Protein AF-A0A6C0K0Q2-F1 (afdb_monomer)

Foldseek 3Di:
DDPLVPDDLVVLLVCQCVDPVHAPPSVVDDSVVSNVQVPDPDDDLCRSLVPQDLVNLLVVCVVVVHPPSVVDDSVRSCCVVPVPVPPPDDDDDDDDDPPDDDDDDDD

Structure (mmCIF, N/CA/C/O backbone):
data_AF-A0A6C0K0Q2-F1
#
_entry.id   AF-A0A6C0K0Q2-F1
#
loop_
_atom_site.group_PDB
_atom_site.id
_atom_site.type_symbol
_atom_site.label_atom_id
_atom_site.label_alt_id
_atom_site.label_comp_id
_atom_site.label_asym_id
_atom_site.label_entity_id
_atom_site.label_seq_id
_atom_site.pdbx_PDB_ins_code
_atom_site.Cartn_x
_atom_site.Cartn_y
_atom_site.Cartn_z
_atom_site.occupancy
_atom_site.B_iso_or_equiv
_atom_site.auth_seq_id
_atom_site.auth_comp_id
_atom_site.auth_asym_id
_atom_site.auth_atom_id
_atom_site.pdbx_PDB_model_num
ATOM 1 N N . MET A 1 1 ? 0.450 12.217 -15.960 1.00 61.91 1 MET A N 1
ATOM 2 C CA . MET A 1 1 ? 0.775 10.802 -15.693 1.00 61.91 1 MET A CA 1
ATOM 3 C C . MET A 1 1 ? 2.190 10.565 -16.188 1.00 61.91 1 MET A C 1
ATOM 5 O O . MET A 1 1 ? 2.448 10.947 -17.325 1.00 61.91 1 MET A O 1
ATOM 9 N N . PRO A 1 2 ? 3.115 10.060 -15.358 1.00 71.69 2 PRO A N 1
ATOM 10 C CA . PRO A 1 2 ? 4.461 9.719 -15.811 1.00 71.69 2 PRO A CA 1
ATOM 11 C C . PRO A 1 2 ? 4.389 8.659 -16.916 1.00 71.69 2 PRO A C 1
ATOM 13 O O . PRO A 1 2 ? 3.588 7.730 -16.816 1.00 71.69 2 PRO A O 1
ATOM 16 N N . ASN A 1 3 ? 5.204 8.785 -17.964 1.00 85.44 3 ASN A N 1
ATOM 17 C CA . ASN A 1 3 ? 5.288 7.742 -18.982 1.00 85.44 3 ASN A CA 1
ATOM 18 C C . ASN A 1 3 ? 6.225 6.623 -18.508 1.00 85.44 3 ASN A C 1
ATOM 20 O O . ASN A 1 3 ? 7.438 6.678 -18.704 1.00 85.44 3 ASN A O 1
ATOM 24 N N . TYR A 1 4 ? 5.662 5.595 -17.874 1.00 87.81 4 TYR A N 1
ATOM 25 C CA . TYR A 1 4 ? 6.428 4.453 -17.366 1.00 87.81 4 TYR A CA 1
ATOM 26 C C . TYR A 1 4 ? 7.059 3.603 -18.481 1.00 87.81 4 TYR A C 1
ATOM 28 O O . TYR A 1 4 ? 8.014 2.868 -18.226 1.00 87.81 4 TYR A O 1
ATOM 36 N N . HIS A 1 5 ? 6.568 3.703 -19.723 1.00 88.31 5 HIS A N 1
ATOM 37 C CA . HIS A 1 5 ? 7.116 2.949 -20.853 1.00 88.31 5 HIS A CA 1
ATOM 38 C C . HIS A 1 5 ? 8.496 3.436 -21.305 1.00 88.31 5 HIS A C 1
ATOM 40 O O . HIS A 1 5 ? 9.240 2.635 -21.876 1.00 88.31 5 HIS A O 1
ATOM 46 N N . ASP A 1 6 ? 8.864 4.678 -20.987 1.00 90.06 6 ASP A N 1
ATOM 47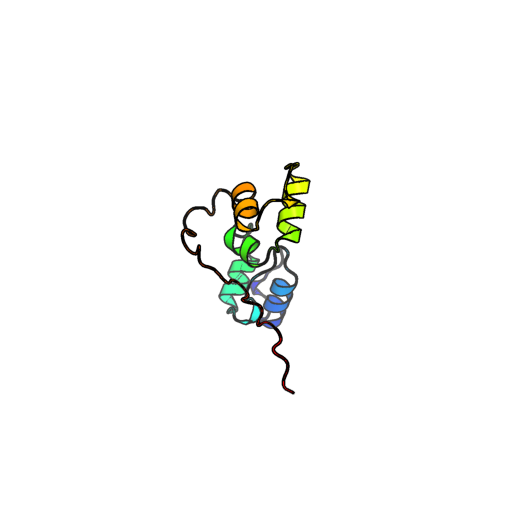 C CA . ASP A 1 6 ? 10.165 5.259 -21.345 1.00 90.06 6 ASP A CA 1
ATOM 48 C C . ASP A 1 6 ? 11.214 5.075 -20.234 1.00 90.06 6 ASP A C 1
ATOM 50 O O . ASP A 1 6 ? 12.408 5.243 -20.466 1.00 90.06 6 ASP A O 1
ATOM 54 N N . MET A 1 7 ? 10.790 4.671 -19.031 1.00 91.12 7 MET A N 1
ATOM 55 C CA . MET A 1 7 ? 11.674 4.493 -17.878 1.00 91.12 7 MET A CA 1
ATOM 56 C C . MET A 1 7 ? 12.486 3.192 -17.955 1.00 91.12 7 MET A C 1
ATOM 58 O O . MET A 1 7 ? 12.011 2.128 -18.384 1.00 91.12 7 MET A O 1
ATOM 62 N N . SER A 1 8 ? 13.722 3.249 -17.469 1.00 93.12 8 SER A N 1
ATOM 63 C CA . SER A 1 8 ? 14.564 2.078 -17.237 1.00 93.12 8 SER A CA 1
ATOM 64 C C . SER A 1 8 ? 14.020 1.207 -16.095 1.00 93.12 8 SER A C 1
ATOM 66 O O . SER A 1 8 ? 13.229 1.640 -15.257 1.00 93.12 8 SER A O 1
ATOM 68 N N . LEU A 1 9 ? 14.471 -0.050 -16.010 1.00 92.31 9 LEU A N 1
ATOM 69 C CA . LEU A 1 9 ? 14.083 -0.946 -14.911 1.00 92.31 9 LEU A CA 1
ATOM 70 C C . LEU A 1 9 ? 14.469 -0.385 -13.530 1.00 92.31 9 LEU A C 1
ATOM 72 O O . LEU A 1 9 ? 13.767 -0.627 -12.550 1.00 92.31 9 LEU A O 1
ATOM 76 N N . VAL A 1 10 ? 15.582 0.347 -13.446 1.00 93.50 10 VAL A N 1
ATOM 77 C CA . VAL A 1 10 ? 16.055 0.961 -12.198 1.00 93.50 10 VAL A CA 1
ATOM 78 C C . VAL A 1 10 ? 15.105 2.075 -11.765 1.00 93.50 10 VAL A C 1
ATOM 80 O O . VAL A 1 10 ? 14.677 2.088 -10.611 1.00 93.50 10 VAL A O 1
ATOM 83 N N . GLU A 1 11 ? 14.712 2.946 -12.694 1.00 93.50 11 GLU A N 1
ATOM 84 C CA . GLU A 1 11 ? 13.741 4.018 -12.443 1.00 93.50 11 GLU A CA 1
ATOM 85 C C . GLU A 1 11 ? 12.374 3.451 -12.058 1.00 93.50 11 GLU A C 1
ATOM 87 O O . GLU A 1 11 ? 11.804 3.867 -11.056 1.00 93.50 11 GLU A O 1
ATOM 92 N N . LEU A 1 12 ? 11.898 2.414 -12.755 1.00 93.94 12 LEU A N 1
ATOM 93 C CA . LEU A 1 12 ? 10.644 1.734 -12.415 1.00 93.94 12 LEU A CA 1
ATOM 94 C C . LEU A 1 12 ? 10.671 1.118 -11.013 1.00 93.94 12 LEU A C 1
ATOM 96 O O . LEU A 1 12 ? 9.685 1.190 -10.281 1.00 93.94 12 LEU A O 1
ATOM 100 N N . LYS A 1 13 ? 11.796 0.520 -10.602 1.00 93.50 13 LYS A N 1
ATOM 101 C CA . LYS A 1 13 ? 11.953 -0.008 -9.238 1.00 93.50 13 LYS A CA 1
ATOM 102 C C . LYS A 1 13 ? 11.979 1.109 -8.200 1.00 93.50 13 LYS A C 1
ATOM 104 O O . LYS A 1 13 ? 11.421 0.934 -7.118 1.00 93.50 13 LYS A O 1
ATOM 109 N N . GLN A 1 14 ? 12.615 2.233 -8.513 1.00 93.81 14 GLN A N 1
ATOM 110 C CA . GLN A 1 14 ? 12.671 3.390 -7.625 1.00 93.81 14 GLN A CA 1
ATOM 111 C C . GLN A 1 14 ? 11.291 4.036 -7.463 1.00 93.81 14 GLN A C 1
ATOM 113 O O . GLN A 1 14 ? 10.878 4.327 -6.342 1.00 93.81 14 GLN A O 1
ATOM 118 N N . GLU A 1 15 ? 10.544 4.175 -8.552 1.00 92.50 15 GLU A N 1
ATOM 119 C CA . GLU A 1 15 ? 9.172 4.669 -8.525 1.00 92.50 15 GLU A CA 1
ATOM 120 C C . GLU A 1 15 ? 8.275 3.721 -7.725 1.00 92.50 15 GLU A C 1
ATOM 122 O O . GLU A 1 15 ? 7.583 4.135 -6.796 1.00 92.50 15 GLU A O 1
ATOM 127 N N . ALA A 1 16 ? 8.382 2.414 -7.975 1.00 91.62 16 ALA A N 1
ATOM 128 C CA . ALA A 1 16 ? 7.628 1.409 -7.237 1.00 91.62 16 ALA A CA 1
ATOM 129 C C . ALA A 1 16 ? 7.952 1.365 -5.734 1.00 91.62 16 ALA A C 1
ATOM 131 O O . ALA A 1 16 ? 7.093 1.013 -4.919 1.00 91.62 16 ALA A O 1
ATOM 132 N N . LYS A 1 17 ? 9.179 1.732 -5.351 1.00 90.19 17 LYS A N 1
ATOM 133 C CA . LYS A 1 17 ? 9.600 1.864 -3.952 1.00 90.19 17 LYS A CA 1
ATOM 134 C C . LYS A 1 17 ? 8.942 3.062 -3.263 1.00 90.19 17 LYS A C 1
ATOM 136 O O . LYS A 1 17 ? 8.585 2.946 -2.090 1.00 90.19 17 LYS A O 1
ATOM 141 N N . ASN A 1 18 ? 8.809 4.182 -3.971 1.00 89.62 18 ASN A N 1
ATOM 142 C CA . ASN A 1 18 ? 8.269 5.438 -3.438 1.00 89.62 18 ASN A CA 1
ATOM 143 C C . ASN A 1 18 ? 6.744 5.546 -3.584 1.00 89.62 18 ASN A C 1
ATOM 145 O O . ASN A 1 18 ? 6.121 6.399 -2.952 1.00 89.62 18 ASN A O 1
ATOM 149 N N . HIS A 1 19 ? 6.140 4.663 -4.378 1.00 88.62 19 HIS A N 1
ATOM 150 C CA . HIS A 1 19 ? 4.707 4.627 -4.604 1.00 88.62 19 HIS A CA 1
ATOM 151 C C . HIS A 1 19 ? 3.914 4.457 -3.297 1.00 88.62 19 HIS A C 1
ATOM 153 O O . HIS A 1 19 ? 4.250 3.646 -2.426 1.00 88.62 19 HIS A O 1
ATOM 159 N N . THR A 1 20 ? 2.813 5.201 -3.186 1.00 82.44 20 THR A N 1
ATOM 160 C CA . THR A 1 20 ? 1.835 5.078 -2.103 1.00 82.44 20 THR A CA 1
ATOM 161 C C . THR A 1 20 ? 0.480 4.769 -2.728 1.00 82.44 20 THR A C 1
ATOM 163 O O . THR A 1 20 ? -0.061 5.640 -3.405 1.00 82.44 20 THR A O 1
ATOM 166 N N . PRO A 1 21 ? -0.091 3.566 -2.528 1.00 84.12 21 PRO A N 1
ATOM 167 C CA . PRO A 1 21 ? 0.295 2.507 -1.578 1.00 84.12 21 PRO A CA 1
ATOM 168 C C . PRO A 1 21 ? 1.574 1.727 -1.946 1.00 84.12 21 PRO A C 1
ATOM 170 O O . PRO A 1 21 ? 1.875 1.547 -3.123 1.00 84.12 21 PRO A O 1
ATOM 173 N N . LYS A 1 22 ? 2.311 1.219 -0.944 1.00 85.75 22 LYS A N 1
ATOM 174 C CA . LYS A 1 22 ? 3.578 0.488 -1.160 1.00 85.75 22 LYS A CA 1
ATOM 175 C C . LYS A 1 22 ? 3.373 -0.805 -1.954 1.00 85.75 22 LYS A C 1
ATOM 177 O O . LYS A 1 22 ? 2.560 -1.643 -1.572 1.00 85.75 22 LYS A O 1
ATOM 182 N N . ILE A 1 23 ? 4.205 -1.034 -2.972 1.00 88.81 23 ILE A N 1
ATOM 183 C CA . ILE A 1 23 ? 4.179 -2.260 -3.785 1.00 88.81 23 ILE A CA 1
ATOM 184 C C . ILE A 1 23 ? 5.001 -3.365 -3.107 1.00 88.81 23 ILE A C 1
ATOM 186 O O . ILE A 1 23 ? 6.179 -3.198 -2.772 1.00 88.81 23 ILE A O 1
ATOM 190 N N . LYS A 1 24 ? 4.401 -4.542 -2.900 1.00 88.44 24 LYS A N 1
ATOM 191 C CA . LYS A 1 24 ? 5.121 -5.719 -2.392 1.00 88.44 24 LYS A CA 1
ATOM 192 C C . LYS A 1 24 ? 6.016 -6.314 -3.481 1.00 88.44 24 LYS A C 1
ATOM 194 O O . LYS A 1 24 ? 5.609 -6.430 -4.630 1.00 88.44 24 LYS A O 1
ATOM 199 N N . GLN A 1 25 ? 7.231 -6.716 -3.092 1.00 89.50 25 GLN A N 1
ATOM 200 C CA . GLN A 1 25 ? 8.159 -7.471 -3.946 1.00 89.50 25 GLN A CA 1
ATOM 201 C C . GLN A 1 25 ? 8.533 -6.776 -5.273 1.00 89.50 25 GLN A C 1
ATOM 203 O O . GLN A 1 25 ? 8.963 -7.432 -6.212 1.00 89.50 25 GLN A O 1
ATOM 208 N N . TYR A 1 26 ? 8.450 -5.444 -5.353 1.00 92.38 26 TYR A N 1
ATOM 209 C CA . TYR A 1 26 ? 8.779 -4.695 -6.575 1.00 92.38 26 TYR A CA 1
ATOM 210 C C . TYR A 1 26 ? 10.188 -4.995 -7.130 1.00 92.38 26 TYR A C 1
ATOM 212 O O . TYR A 1 26 ? 10.403 -4.965 -8.335 1.00 92.38 26 TYR A O 1
ATOM 220 N N . TYR A 1 27 ? 11.155 -5.325 -6.268 1.00 92.25 27 TYR A N 1
ATOM 221 C CA . TYR A 1 27 ? 12.545 -5.571 -6.663 1.00 92.25 27 TYR A CA 1
ATOM 222 C C . TYR A 1 27 ? 12.745 -6.865 -7.466 1.00 92.25 27 TYR A C 1
ATOM 224 O O . TYR A 1 27 ? 13.720 -6.940 -8.217 1.00 92.25 27 TYR A O 1
ATOM 232 N N . ILE A 1 28 ? 11.841 -7.845 -7.330 1.00 92.62 28 ILE A N 1
ATOM 233 C CA . ILE A 1 28 ? 11.851 -9.098 -8.106 1.00 92.62 28 ILE A CA 1
ATOM 234 C C . ILE A 1 28 ? 10.930 -9.059 -9.330 1.00 92.62 28 ILE A C 1
ATOM 236 O O . ILE A 1 28 ? 10.977 -9.977 -10.141 1.00 92.62 28 ILE A O 1
ATOM 240 N N . LYS A 1 29 ? 10.100 -8.020 -9.476 1.00 91.31 29 LYS A N 1
ATOM 241 C CA . LYS A 1 29 ? 9.179 -7.897 -10.609 1.00 91.31 29 LYS A CA 1
ATOM 242 C C . LYS A 1 29 ? 9.911 -7.518 -11.889 1.00 91.31 29 LYS A C 1
ATOM 244 O O . LYS A 1 29 ? 10.883 -6.756 -11.872 1.00 91.31 29 LYS A O 1
ATOM 249 N N . SER A 1 30 ? 9.415 -8.047 -13.001 1.00 94.38 30 SER A N 1
ATOM 250 C CA . SER A 1 30 ? 9.891 -7.716 -14.340 1.00 94.38 30 SER A CA 1
ATOM 251 C C . SER A 1 30 ? 9.517 -6.283 -14.739 1.00 94.38 30 SER A C 1
ATOM 253 O O . SER A 1 30 ? 8.639 -5.653 -14.146 1.00 94.38 30 SER A O 1
ATOM 255 N N . ARG A 1 31 ? 10.164 -5.762 -15.791 1.00 93.31 31 ARG A N 1
ATOM 256 C CA . ARG A 1 31 ? 9.862 -4.429 -16.338 1.00 93.31 31 ARG A CA 1
ATOM 257 C C . ARG A 1 31 ? 8.387 -4.299 -16.733 1.00 93.31 31 ARG A C 1
ATOM 259 O O . ARG A 1 31 ? 7.749 -3.317 -16.375 1.00 93.31 31 ARG A O 1
ATOM 266 N N . ALA A 1 32 ? 7.855 -5.303 -17.432 1.00 92.69 32 ALA A N 1
ATOM 267 C CA . ALA A 1 32 ? 6.467 -5.317 -17.886 1.00 92.69 32 ALA A CA 1
ATOM 268 C C . ALA A 1 32 ? 5.477 -5.321 -16.710 1.00 92.69 32 ALA A C 1
ATOM 270 O O . ALA A 1 32 ? 4.523 -4.547 -16.715 1.00 92.69 32 ALA A O 1
ATOM 271 N N . GLU A 1 33 ? 5.734 -6.124 -15.671 1.00 91.75 33 GLU A N 1
ATOM 272 C CA . GLU A 1 33 ? 4.907 -6.125 -14.459 1.00 91.75 33 GLU A CA 1
ATOM 273 C C . GLU A 1 33 ? 4.950 -4.783 -13.725 1.00 91.75 33 GLU A C 1
ATOM 275 O O . GLU A 1 33 ? 3.912 -4.304 -13.281 1.00 91.75 33 GLU A O 1
ATOM 280 N N . LEU A 1 34 ? 6.132 -4.173 -13.583 1.00 92.50 34 LEU A N 1
ATOM 281 C CA . LEU A 1 34 ? 6.265 -2.876 -12.916 1.00 92.50 34 LEU A CA 1
ATOM 282 C C . LEU A 1 34 ? 5.519 -1.779 -13.673 1.00 92.50 34 LEU A C 1
ATOM 284 O O . LEU A 1 34 ? 4.800 -1.013 -13.041 1.00 92.50 34 LEU A O 1
ATOM 288 N N . ILE A 1 35 ? 5.631 -1.737 -15.004 1.00 93.25 35 ILE A N 1
ATOM 289 C CA . ILE A 1 35 ? 4.869 -0.794 -15.833 1.00 93.25 35 ILE A CA 1
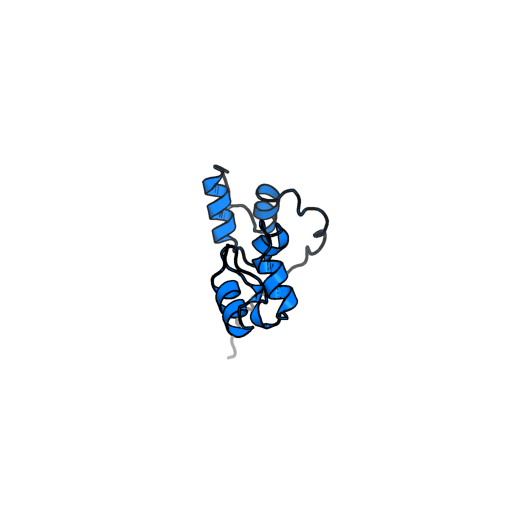ATOM 290 C C . ILE A 1 35 ? 3.374 -1.040 -15.665 1.00 93.25 35 ILE A C 1
ATOM 292 O O . ILE A 1 35 ? 2.636 -0.091 -15.426 1.00 93.25 35 ILE A O 1
ATOM 296 N N . SER A 1 36 ? 2.929 -2.297 -15.752 1.00 91.75 36 SER A N 1
ATOM 297 C CA . SER A 1 36 ? 1.516 -2.645 -15.598 1.00 91.75 36 SER A CA 1
ATOM 298 C C . SER A 1 36 ? 0.975 -2.167 -14.253 1.00 91.75 36 SER A C 1
ATOM 300 O O . SER A 1 36 ? -0.022 -1.456 -14.239 1.00 91.75 36 SER A O 1
ATOM 302 N N . ILE A 1 37 ? 1.675 -2.469 -13.152 1.00 90.38 37 ILE A N 1
ATOM 303 C CA . ILE A 1 37 ? 1.290 -2.072 -11.791 1.00 90.38 37 ILE A CA 1
ATOM 304 C C . ILE A 1 37 ? 1.284 -0.551 -11.626 1.00 90.38 37 ILE A C 1
ATOM 306 O O . ILE A 1 37 ? 0.309 -0.005 -11.123 1.00 90.38 37 ILE A O 1
ATOM 310 N N . LEU A 1 38 ? 2.350 0.138 -12.040 1.00 90.00 38 LEU A N 1
ATOM 311 C CA . LEU A 1 38 ? 2.464 1.594 -11.898 1.00 90.00 38 LEU A CA 1
ATOM 312 C C . LEU A 1 38 ? 1.461 2.344 -12.782 1.00 90.00 38 LEU A C 1
ATOM 314 O O . LEU A 1 38 ? 1.025 3.433 -12.426 1.00 90.00 38 LEU A O 1
ATOM 318 N N . SER A 1 39 ? 1.049 1.744 -13.899 1.00 90.12 39 SER A N 1
ATOM 319 C CA . SER A 1 39 ? 0.027 2.302 -14.791 1.00 90.12 39 SER A CA 1
ATOM 320 C C . SER A 1 39 ? -1.404 2.049 -14.302 1.00 90.12 39 SER A C 1
ATOM 322 O O . SER A 1 39 ? -2.350 2.553 -14.909 1.00 90.12 39 SER A O 1
ATOM 324 N N . MET A 1 40 ? -1.608 1.270 -13.231 1.00 87.75 40 MET A N 1
ATOM 325 C CA . MET A 1 40 ? -2.944 1.044 -12.677 1.00 87.75 40 MET A CA 1
ATOM 326 C C . MET A 1 40 ? -3.471 2.321 -12.018 1.00 87.75 40 MET A C 1
ATOM 328 O O . MET A 1 40 ? -2.858 2.860 -11.103 1.00 87.75 40 MET A O 1
ATOM 332 N N . ASN A 1 41 ? -4.677 2.748 -12.401 1.00 81.81 41 ASN A N 1
ATOM 333 C CA . ASN A 1 41 ? -5.338 3.905 -11.783 1.00 81.81 41 ASN A CA 1
ATOM 334 C C . ASN A 1 41 ? -5.696 3.672 -10.301 1.00 81.81 41 ASN A C 1
ATOM 336 O O . ASN A 1 41 ? -5.783 4.609 -9.511 1.00 81.81 41 ASN A O 1
ATOM 340 N N . LYS A 1 42 ? -5.935 2.414 -9.915 1.00 82.94 42 LYS A N 1
ATOM 341 C CA . LYS A 1 42 ? -6.232 2.017 -8.537 1.00 82.94 42 LYS A CA 1
ATOM 342 C C . LYS A 1 42 ? -5.669 0.628 -8.270 1.00 82.94 42 LYS A C 1
ATOM 344 O O . LYS A 1 42 ? -5.909 -0.296 -9.042 1.00 82.94 42 LYS A O 1
ATOM 349 N N . PHE A 1 43 ? -4.947 0.482 -7.165 1.00 84.88 43 PHE A N 1
ATOM 350 C CA . PHE A 1 43 ? -4.437 -0.817 -6.731 1.00 84.88 43 PHE A CA 1
ATOM 351 C C . PHE A 1 43 ? -5.565 -1.657 -6.135 1.00 84.88 43 PHE A C 1
ATOM 353 O O . PHE A 1 43 ? -6.486 -1.114 -5.521 1.00 84.88 43 PHE A O 1
ATOM 360 N N . SER A 1 44 ? -5.480 -2.978 -6.300 1.00 84.62 44 SER A N 1
ATOM 361 C CA . SER A 1 44 ? -6.413 -3.890 -5.642 1.00 84.62 44 SER A CA 1
ATOM 362 C C . SER A 1 44 ? -6.237 -3.838 -4.124 1.00 84.62 44 SER A C 1
ATOM 364 O O . SER A 1 44 ? -5.142 -3.575 -3.613 1.00 84.62 44 SER A O 1
ATOM 366 N N . ASP A 1 45 ? -7.315 -4.114 -3.394 1.00 83.38 45 ASP A N 1
ATOM 367 C CA . ASP A 1 45 ? -7.299 -4.100 -1.930 1.00 83.38 45 ASP A CA 1
ATOM 368 C C . ASP A 1 45 ? -6.239 -5.070 -1.376 1.00 83.38 45 ASP A C 1
ATOM 370 O O . ASP A 1 45 ? -5.520 -4.733 -0.440 1.00 83.38 45 ASP A O 1
ATOM 374 N N . GLU A 1 46 ? -6.035 -6.221 -2.021 1.00 82.94 46 GLU A N 1
ATOM 375 C CA . GLU A 1 46 ? -4.981 -7.186 -1.682 1.00 82.94 46 GLU A CA 1
ATOM 376 C C . GLU A 1 46 ? -3.573 -6.585 -1.742 1.00 82.94 46 GLU A C 1
ATOM 378 O O . GLU A 1 46 ? -2.777 -6.763 -0.816 1.00 82.94 46 GLU A O 1
ATOM 383 N N . MET A 1 47 ? -3.261 -5.833 -2.803 1.00 84.88 47 MET A N 1
ATOM 384 C CA . MET A 1 47 ? -1.952 -5.193 -2.960 1.00 84.88 47 MET A CA 1
ATOM 385 C C . MET A 1 47 ? -1.702 -4.162 -1.860 1.00 84.88 47 MET A C 1
ATOM 387 O O . MET A 1 47 ? -0.596 -4.082 -1.321 1.00 84.88 47 MET A O 1
ATOM 391 N N . ILE A 1 48 ? -2.738 -3.406 -1.497 1.00 85.69 48 ILE A N 1
ATOM 392 C CA . ILE A 1 48 ? -2.684 -2.405 -0.429 1.00 85.69 48 ILE A CA 1
ATOM 393 C C . ILE A 1 48 ? -2.471 -3.100 0.922 1.00 85.69 48 ILE A C 1
ATOM 395 O O . ILE A 1 48 ? -1.552 -2.762 1.674 1.00 85.69 48 ILE A O 1
ATOM 399 N N . LEU A 1 49 ? -3.286 -4.113 1.217 1.00 86.44 49 LEU A N 1
ATOM 400 C CA . LEU A 1 49 ? -3.256 -4.865 2.468 1.00 86.44 49 LEU A CA 1
ATOM 401 C C . LEU A 1 49 ? -1.939 -5.612 2.680 1.00 86.44 49 LEU A C 1
ATOM 403 O O . LEU A 1 49 ? -1.469 -5.700 3.814 1.00 86.44 49 LEU A O 1
ATOM 407 N N . ALA A 1 50 ? -1.301 -6.096 1.613 1.00 85.44 50 ALA A N 1
ATOM 408 C CA . ALA A 1 50 ? -0.048 -6.842 1.687 1.00 85.44 50 ALA A CA 1
ATOM 409 C C . ALA A 1 50 ? 1.116 -6.052 2.318 1.00 85.44 50 ALA A C 1
ATOM 411 O O . ALA A 1 50 ? 2.073 -6.657 2.811 1.00 85.44 50 ALA A O 1
ATOM 412 N N . LYS A 1 51 ? 1.058 -4.713 2.302 1.00 86.00 51 LYS A N 1
ATOM 413 C CA . LYS A 1 51 ? 2.060 -3.838 2.933 1.00 86.00 51 LYS A CA 1
ATOM 414 C C . LYS A 1 51 ? 1.530 -2.988 4.076 1.00 86.00 51 LYS A C 1
ATOM 416 O O . LYS A 1 51 ? 2.344 -2.490 4.851 1.00 86.00 51 LYS A O 1
ATOM 421 N N . LYS A 1 52 ? 0.213 -2.853 4.214 1.00 86.44 52 LYS A N 1
ATOM 422 C CA . LYS A 1 52 ? -0.391 -2.087 5.302 1.00 86.44 52 LYS A CA 1
ATOM 423 C C . LYS A 1 52 ? -0.140 -2.770 6.637 1.00 86.44 52 LYS A C 1
ATOM 425 O O . LYS A 1 52 ? -0.406 -3.959 6.777 1.00 86.44 52 LYS A O 1
ATOM 430 N N . THR A 1 53 ? 0.357 -2.048 7.627 1.00 87.88 53 THR A N 1
ATOM 431 C CA . THR A 1 53 ? 0.578 -2.535 8.998 1.00 87.88 53 THR A CA 1
ATOM 432 C C . THR A 1 53 ? -0.697 -2.449 9.841 1.00 87.88 53 THR A C 1
ATOM 434 O O . THR A 1 53 ? -1.660 -1.783 9.467 1.00 87.88 53 THR A O 1
ATOM 437 N N . ILE A 1 54 ? -0.721 -3.104 11.010 1.00 88.75 54 ILE A N 1
ATOM 438 C CA . ILE A 1 54 ? -1.843 -2.969 11.958 1.00 88.75 54 ILE A CA 1
ATOM 439 C C . ILE A 1 54 ? -2.032 -1.516 12.422 1.00 88.75 54 ILE A C 1
A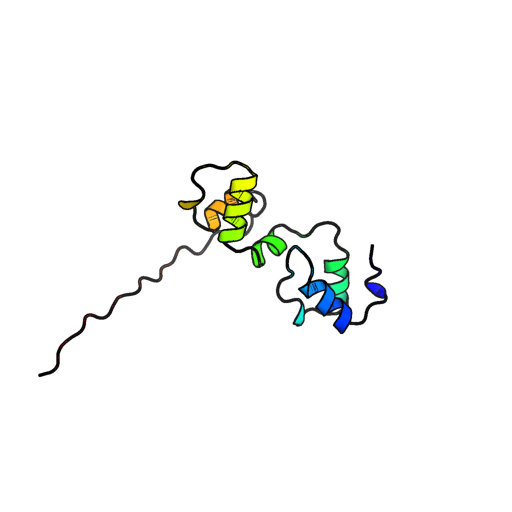TOM 441 O O . ILE A 1 54 ? -3.161 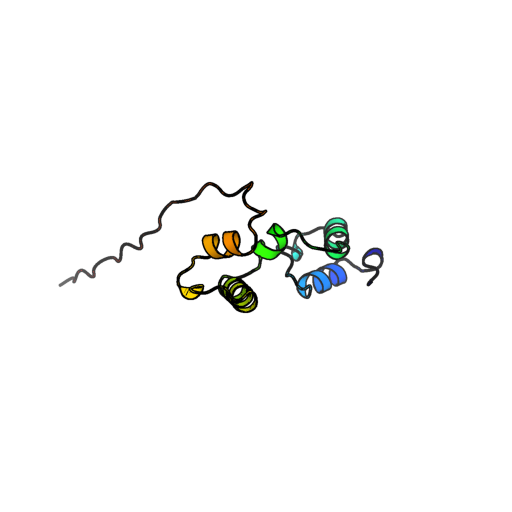-1.069 12.591 1.00 88.75 54 ILE A O 1
ATOM 445 N N . THR A 1 55 ? -0.944 -0.756 12.571 1.00 88.88 55 THR A N 1
ATOM 446 C CA . THR A 1 55 ? -0.988 0.661 12.954 1.00 88.88 55 THR A CA 1
ATOM 447 C C . THR A 1 55 ? -1.637 1.516 11.869 1.00 88.88 55 THR A C 1
ATOM 449 O O . THR A 1 55 ? -2.482 2.351 12.175 1.00 88.88 55 THR A O 1
ATOM 452 N N . GLU A 1 56 ? -1.304 1.279 10.598 1.00 89.50 56 GLU A N 1
ATOM 453 C CA . GLU A 1 56 ? -1.932 1.974 9.467 1.00 89.50 56 GLU A CA 1
ATOM 454 C C . GLU A 1 56 ? -3.402 1.583 9.290 1.00 89.50 56 GLU A C 1
ATOM 456 O O . GLU A 1 56 ? -4.227 2.445 9.002 1.00 89.50 56 GLU A O 1
ATOM 461 N N . LEU A 1 57 ? -3.749 0.310 9.514 1.00 90.56 57 LEU A N 1
ATOM 462 C CA . LEU A 1 57 ? -5.145 -0.141 9.538 1.00 90.56 57 LEU A CA 1
ATOM 463 C C . LEU A 1 57 ? -5.930 0.551 10.661 1.00 90.56 57 LEU A C 1
ATOM 465 O O . LEU A 1 57 ? -7.021 1.058 10.432 1.00 90.56 57 LEU A O 1
ATOM 469 N N . ARG A 1 58 ? -5.363 0.656 11.867 1.00 90.38 58 ARG A N 1
ATOM 470 C CA . ARG A 1 58 ? -5.985 1.400 12.975 1.00 90.38 58 ARG A CA 1
ATOM 471 C C . ARG A 1 58 ? -6.141 2.883 12.657 1.00 90.38 58 ARG A C 1
ATOM 473 O O . ARG A 1 58 ? -7.174 3.457 12.985 1.00 90.38 58 ARG A O 1
ATOM 480 N N . LYS A 1 59 ? -5.141 3.500 12.021 1.00 91.06 59 LYS A N 1
ATOM 481 C CA . LYS A 1 59 ? -5.211 4.904 11.600 1.00 91.06 59 LYS A CA 1
ATOM 482 C C . LYS A 1 59 ? -6.362 5.118 10.617 1.00 91.06 59 LYS A C 1
ATOM 484 O O . LYS A 1 59 ? -7.180 5.995 10.855 1.00 91.06 59 LYS A O 1
ATOM 489 N N . GLU A 1 60 ? -6.479 4.274 9.595 1.00 90.31 60 GLU A N 1
ATOM 490 C CA . GLU A 1 60 ? -7.588 4.354 8.639 1.00 90.31 60 GLU A CA 1
ATOM 491 C C . GLU A 1 60 ? -8.943 4.107 9.317 1.00 90.31 6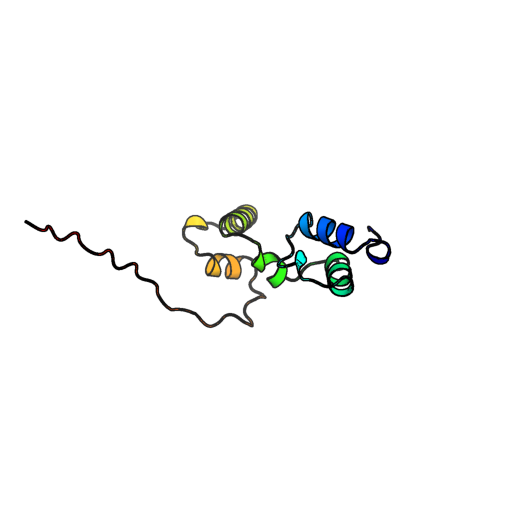0 GLU A C 1
ATOM 493 O O . GLU A 1 60 ? -9.912 4.815 9.054 1.00 90.31 60 GLU A O 1
ATOM 498 N N . ALA A 1 61 ? -9.024 3.137 10.231 1.00 90.50 61 ALA A N 1
ATOM 499 C CA . ALA A 1 61 ? -10.253 2.880 10.973 1.00 90.50 61 ALA A CA 1
ATOM 500 C C . ALA A 1 61 ? -10.659 4.073 11.851 1.00 90.50 61 ALA A C 1
ATOM 502 O O . ALA A 1 61 ? -11.843 4.395 11.943 1.00 90.50 61 ALA A O 1
ATOM 503 N N . LYS A 1 62 ? -9.680 4.773 12.433 1.00 90.81 62 LYS A N 1
ATOM 504 C CA . LYS A 1 62 ? -9.904 6.024 13.161 1.00 90.81 62 LYS A CA 1
ATOM 505 C C . LYS A 1 62 ? -10.382 7.144 12.234 1.00 90.81 62 LYS A C 1
ATOM 507 O O . LYS A 1 62 ? -11.321 7.844 12.587 1.00 90.81 62 LYS A O 1
ATOM 512 N N . GLU A 1 63 ? -9.766 7.301 11.062 1.00 90.25 63 GLU A N 1
ATOM 513 C CA . GLU A 1 63 ? -10.169 8.292 10.048 1.00 90.25 63 GLU A CA 1
ATOM 514 C C . GLU A 1 63 ? -11.601 8.045 9.545 1.00 90.25 63 GLU A C 1
ATOM 516 O O . GLU A 1 63 ? -12.332 8.992 9.272 1.00 90.25 63 GLU A O 1
ATOM 521 N N . LYS A 1 64 ? -12.040 6.780 9.513 1.00 87.56 64 LYS A N 1
ATOM 522 C CA . LYS A 1 64 ? -13.424 6.377 9.212 1.00 87.56 64 LYS A CA 1
ATOM 523 C C . LYS A 1 64 ? -14.375 6.427 10.422 1.00 87.56 64 LYS A C 1
ATOM 525 O O . LYS A 1 64 ? -15.514 5.991 10.304 1.00 87.56 64 LYS A O 1
ATOM 530 N N . ASN A 1 65 ? -13.944 6.974 11.562 1.00 88.88 65 ASN A N 1
ATOM 531 C CA . ASN A 1 65 ? -14.723 7.108 12.803 1.00 88.88 65 ASN A CA 1
ATOM 532 C C . ASN A 1 65 ? -15.209 5.785 13.429 1.00 88.88 65 ASN A C 1
ATOM 534 O O . ASN A 1 65 ? -16.221 5.759 14.130 1.00 88.88 65 ASN A O 1
ATOM 538 N N . TYR A 1 66 ? -14.479 4.682 13.245 1.00 88.44 66 TYR A N 1
ATOM 539 C CA . TYR A 1 66 ? -14.784 3.442 13.959 1.00 88.44 66 TYR A CA 1
ATOM 540 C C . TYR A 1 66 ? -14.331 3.506 15.426 1.00 88.44 66 TYR A C 1
ATOM 542 O O . TYR A 1 66 ? -13.196 3.875 15.741 1.00 88.44 66 TYR A O 1
ATOM 550 N N . ALA A 1 67 ? -15.214 3.097 16.340 1.00 86.00 67 ALA A N 1
ATOM 551 C CA . ALA A 1 67 ? -14.915 2.967 17.764 1.00 86.00 67 ALA A CA 1
ATOM 552 C C . ALA A 1 67 ? -14.282 1.600 18.088 1.00 86.00 67 ALA A C 1
ATOM 554 O O . ALA A 1 67 ? -14.452 0.624 17.363 1.00 86.00 67 ALA A O 1
ATOM 555 N N . GLY A 1 68 ? -13.539 1.508 19.196 1.00 85.00 68 GLY A N 1
ATOM 556 C CA . GLY A 1 68 ? -13.028 0.221 19.696 1.00 85.00 68 GLY A CA 1
ATOM 557 C C . GLY A 1 68 ? -11.868 -0.406 18.903 1.00 85.00 68 GLY A C 1
ATOM 558 O O . GLY A 1 68 ? -11.451 -1.516 19.225 1.00 85.00 68 GLY A O 1
ATOM 559 N N . ILE A 1 69 ? -11.283 0.311 17.938 1.00 89.94 69 ILE A N 1
ATOM 560 C CA . ILE A 1 69 ? -10.225 -0.172 17.022 1.00 89.94 69 ILE A CA 1
ATOM 561 C C . ILE A 1 69 ? -8.981 -0.767 17.702 1.00 89.94 69 ILE A C 1
ATOM 563 O O . ILE A 1 69 ? -8.267 -1.576 17.113 1.00 89.94 69 ILE A O 1
ATOM 567 N N . TRP A 1 70 ? -8.699 -0.375 18.946 1.00 86.44 70 TRP A N 1
ATOM 568 C CA . TRP A 1 70 ? -7.540 -0.854 19.703 1.00 86.44 70 TRP A CA 1
ATOM 569 C C . TRP A 1 70 ? -7.683 -2.309 20.154 1.00 86.44 70 TRP A C 1
ATOM 571 O O . TRP A 1 70 ? -6.670 -2.985 20.322 1.00 86.44 70 TRP A O 1
ATOM 581 N N . LYS A 1 71 ? -8.925 -2.788 20.312 1.00 88.06 71 LYS A N 1
ATOM 582 C CA . LYS A 1 71 ? -9.232 -4.177 20.681 1.00 88.06 71 LYS A CA 1
ATOM 583 C C . LYS A 1 71 ? -9.222 -5.118 19.475 1.00 88.06 71 LYS A C 1
ATOM 585 O O . LYS A 1 71 ? -9.079 -6.319 19.661 1.00 88.06 71 LYS A O 1
ATOM 590 N N . LEU A 1 72 ? -9.345 -4.568 18.266 1.00 87.62 72 LEU A N 1
ATOM 591 C CA . LEU A 1 72 ? -9.417 -5.344 17.035 1.00 87.62 72 LEU A CA 1
ATOM 592 C C . LEU A 1 72 ? -8.034 -5.843 16.605 1.00 87.62 72 LEU A C 1
ATOM 594 O O . LEU A 1 72 ? -7.026 -5.116 16.643 1.00 87.62 72 LEU A O 1
ATOM 598 N N . ARG A 1 73 ? -8.011 -7.100 16.164 1.00 89.00 73 ARG A N 1
ATOM 599 C CA . ARG A 1 73 ? -6.888 -7.749 15.491 1.00 89.00 73 ARG A CA 1
ATOM 600 C C . ARG A 1 73 ? -6.793 -7.277 14.043 1.00 89.00 73 ARG A C 1
ATOM 602 O O . ARG A 1 73 ? -7.694 -6.646 13.497 1.00 89.00 73 ARG A O 1
ATOM 609 N N . ARG A 1 74 ? -5.671 -7.601 13.397 1.00 86.81 74 ARG A N 1
ATOM 610 C CA . ARG A 1 74 ? -5.434 -7.252 11.991 1.00 86.81 74 ARG A CA 1
ATOM 611 C C . ARG A 1 74 ? -6.550 -7.769 11.079 1.00 86.81 74 ARG A C 1
ATOM 613 O O . ARG A 1 74 ? -7.038 -6.989 10.277 1.00 86.81 74 ARG A O 1
ATOM 620 N N . SER A 1 75 ? -6.927 -9.042 11.198 1.00 86.44 75 SER A N 1
ATOM 621 C CA . SER A 1 75 ? -7.989 -9.654 10.387 1.00 86.44 75 SER A CA 1
ATOM 622 C C . SER A 1 75 ? -9.313 -8.908 10.542 1.00 86.44 75 SER A C 1
ATOM 624 O O . SER A 1 75 ? -9.883 -8.478 9.549 1.00 86.44 75 SER A O 1
ATOM 626 N N . GLU A 1 76 ? -9.726 -8.636 11.779 1.00 88.81 76 GLU A N 1
ATOM 627 C CA . GLU A 1 76 ? -10.958 -7.897 12.081 1.00 88.81 76 GLU A CA 1
ATOM 628 C C . GLU A 1 76 ? -10.934 -6.469 11.512 1.00 88.81 76 GLU A C 1
ATOM 630 O O . GLU A 1 76 ? -11.917 -6.004 10.941 1.00 88.81 76 GLU A O 1
ATOM 635 N N . LEU A 1 77 ? -9.795 -5.771 11.610 1.00 89.88 77 LEU A N 1
ATOM 636 C CA . LEU A 1 77 ? -9.627 -4.448 11.000 1.00 89.88 77 LEU A CA 1
ATOM 637 C C . LEU A 1 77 ? -9.703 -4.510 9.472 1.00 89.88 77 LEU A C 1
ATOM 639 O O . LEU A 1 77 ? -10.277 -3.616 8.858 1.00 89.88 77 LEU A O 1
ATOM 643 N N . VAL A 1 78 ? -9.127 -5.542 8.853 1.00 89.12 78 VAL A N 1
ATOM 644 C CA . VAL A 1 78 ? -9.216 -5.747 7.403 1.00 89.12 78 VAL A CA 1
ATOM 645 C C . VAL A 1 78 ? -10.657 -6.016 6.990 1.00 89.12 78 VAL A C 1
ATOM 647 O O . VAL A 1 78 ? -11.127 -5.377 6.059 1.00 89.12 78 VAL A O 1
ATOM 650 N N . GLU A 1 79 ? -11.381 -6.877 7.701 1.00 87.44 79 GLU A N 1
ATOM 651 C CA . GLU A 1 79 ? -12.791 -7.161 7.414 1.00 87.44 79 GLU A CA 1
ATOM 652 C C . GLU A 1 79 ? -13.676 -5.918 7.529 1.00 87.44 79 GLU A C 1
ATOM 654 O O . GLU A 1 79 ? -14.575 -5.719 6.712 1.00 87.44 79 GLU A O 1
ATOM 659 N N . LEU A 1 80 ? -13.398 -5.065 8.516 1.00 87.88 80 LEU A N 1
ATOM 660 C CA . LEU A 1 80 ? -14.120 -3.815 8.727 1.00 87.88 80 LEU A CA 1
ATOM 661 C C . LEU A 1 80 ? -13.824 -2.775 7.635 1.00 87.88 80 LEU A C 1
ATOM 663 O O . LEU A 1 80 ? -14.708 -2.025 7.223 1.00 87.88 80 LEU A O 1
ATOM 667 N N . LEU A 1 81 ? -12.570 -2.695 7.182 1.00 86.50 81 LEU A N 1
ATOM 668 C CA . LEU A 1 81 ? -12.108 -1.672 6.239 1.00 86.50 81 LEU A CA 1
ATOM 669 C C . LEU A 1 81 ? -12.249 -2.076 4.768 1.00 86.50 81 LEU A C 1
ATOM 671 O O . LEU A 1 81 ? -12.418 -1.194 3.924 1.00 86.50 81 LEU A O 1
ATOM 675 N N . TYR A 1 82 ? -12.176 -3.376 4.484 1.00 86.50 82 TYR A N 1
ATOM 676 C CA . TYR A 1 82 ? -12.100 -3.987 3.157 1.00 86.50 82 TYR A CA 1
ATOM 677 C C . TYR A 1 82 ? -12.970 -5.263 3.089 1.00 86.50 82 TYR A C 1
ATOM 679 O O . TYR A 1 82 ? -12.460 -6.365 2.891 1.00 86.50 82 TYR A O 1
ATOM 687 N N . PRO A 1 83 ? -14.306 -5.159 3.221 1.00 80.38 83 PRO A N 1
ATOM 688 C CA . PRO A 1 83 ? -15.195 -6.327 3.268 1.00 80.38 83 PRO A CA 1
ATOM 689 C C . PRO A 1 83 ? -15.190 -7.175 1.979 1.00 80.38 83 PRO A C 1
ATOM 691 O O . PRO A 1 83 ? -15.574 -8.3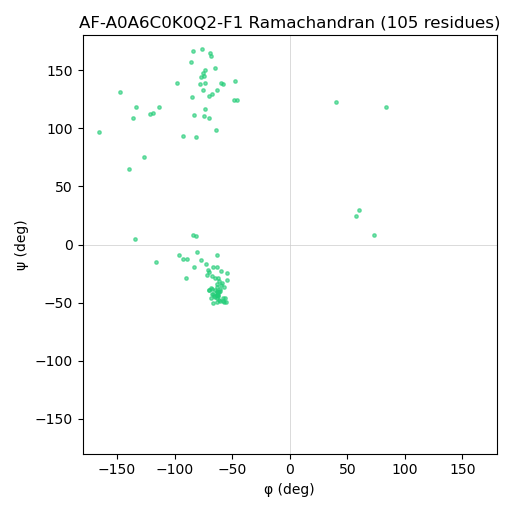45 2.004 1.00 80.38 83 PRO A O 1
ATOM 694 N N . SER A 1 84 ? -14.738 -6.607 0.857 1.00 72.19 84 SER A N 1
ATOM 695 C CA . SER A 1 84 ? -14.680 -7.259 -0.457 1.00 72.19 84 SER A CA 1
ATOM 696 C C . SER A 1 84 ? -13.578 -8.318 -0.589 1.00 72.19 84 SER A C 1
ATOM 698 O O . SER A 1 84 ? -13.662 -9.160 -1.479 1.00 72.19 84 SER A O 1
ATOM 700 N N . THR A 1 85 ? -12.575 -8.340 0.298 1.00 66.94 85 THR A N 1
ATOM 701 C CA . THR A 1 85 ? -11.462 -9.312 0.244 1.00 66.94 85 THR A CA 1
ATOM 702 C C . THR A 1 85 ? -11.813 -10.674 0.858 1.00 66.94 85 THR A C 1
ATOM 704 O O . THR A 1 85 ? -10.953 -11.538 1.003 1.00 66.94 85 THR A O 1
ATOM 707 N N . LYS A 1 86 ? -13.085 -10.894 1.222 1.00 60.16 86 LYS A N 1
ATOM 708 C CA . LYS A 1 86 ? -13.592 -12.112 1.879 1.00 60.16 86 LYS A CA 1
ATOM 709 C C . LYS A 1 86 ? -13.477 -13.405 1.065 1.00 60.16 86 LYS A C 1
ATOM 711 O O . LYS A 1 86 ? -13.759 -14.466 1.616 1.00 60.16 86 LYS A O 1
ATOM 716 N N . LYS A 1 87 ? -13.111 -13.361 -0.219 1.00 54.25 87 LYS A N 1
ATOM 717 C CA . LYS A 1 87 ? -13.142 -14.565 -1.061 1.00 54.25 87 LYS A CA 1
ATOM 718 C C . LYS A 1 87 ? -11.984 -15.550 -0.839 1.00 54.25 87 LYS A C 1
ATOM 720 O O . LYS A 1 87 ? -12.149 -16.683 -1.268 1.00 54.25 87 LYS A O 1
ATOM 725 N N . GLU A 1 88 ? -10.897 -15.198 -0.138 1.00 48.50 88 GLU A N 1
ATOM 726 C CA . GLU A 1 88 ? -9.699 -16.072 -0.114 1.00 48.50 88 GLU A CA 1
ATOM 727 C C . GLU A 1 88 ? -9.012 -16.345 1.239 1.00 48.50 88 GLU A C 1
ATOM 729 O O . GLU A 1 88 ? -8.002 -17.034 1.248 1.00 48.50 88 GLU A O 1
ATOM 734 N N . ASN A 1 89 ? -9.520 -15.903 2.396 1.00 44.62 89 ASN A N 1
ATOM 735 C CA . ASN A 1 89 ? -8.895 -16.263 3.687 1.00 44.62 89 ASN A CA 1
ATOM 736 C C . ASN A 1 89 ? -9.908 -16.880 4.657 1.00 44.62 89 ASN A C 1
ATOM 738 O O . ASN A 1 89 ? -10.370 -16.240 5.601 1.00 44.62 89 ASN A O 1
ATOM 742 N N . LYS A 1 90 ? -10.260 -18.141 4.407 1.00 44.25 90 LYS A N 1
ATOM 743 C CA . LYS A 1 90 ? -10.502 -19.096 5.493 1.00 44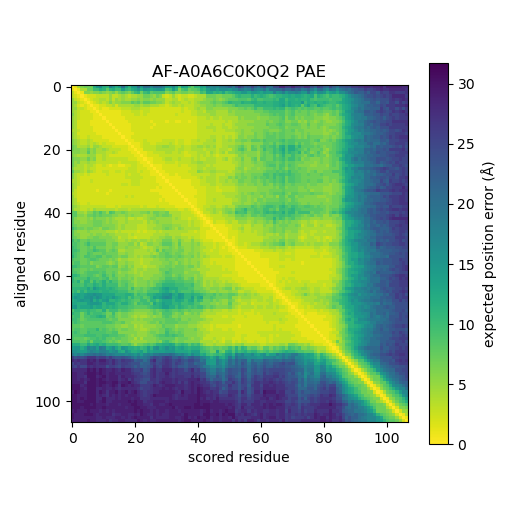.25 90 LYS A CA 1
ATOM 744 C C . LYS A 1 90 ? -9.207 -19.900 5.633 1.00 44.25 90 LYS A C 1
ATOM 746 O O . LYS A 1 90 ? -8.634 -20.233 4.606 1.00 44.25 90 LYS A O 1
ATOM 751 N N . ASP A 1 91 ? -8.802 -20.174 6.873 1.00 50.62 91 ASP A N 1
ATOM 752 C CA . ASP A 1 91 ? -7.538 -20.813 7.298 1.00 50.62 91 ASP A CA 1
ATOM 753 C C . ASP A 1 91 ? -6.380 -19.786 7.391 1.00 50.62 91 ASP A C 1
ATOM 755 O O . ASP A 1 91 ? -6.104 -19.061 6.449 1.00 50.62 91 ASP A O 1
ATOM 759 N N . ASP A 1 92 ? -5.724 -19.508 8.522 1.00 44.81 92 ASP A N 1
ATOM 760 C CA . ASP A 1 92 ? -5.290 -20.392 9.599 1.00 44.81 92 ASP A CA 1
ATOM 761 C C . ASP A 1 92 ? -5.607 -19.854 11.001 1.00 44.81 92 ASP A C 1
ATOM 763 O O . ASP A 1 92 ? -5.069 -18.853 11.485 1.00 44.81 92 ASP A O 1
ATOM 767 N N . ASP A 1 93 ? -6.428 -20.624 11.698 1.00 55.56 93 ASP A N 1
ATOM 768 C CA . ASP A 1 93 ? -6.517 -20.652 13.146 1.00 55.56 93 ASP A CA 1
ATOM 769 C C . ASP A 1 93 ? -5.573 -21.766 13.626 1.00 55.56 93 ASP A C 1
ATOM 771 O O . ASP A 1 93 ? -5.961 -22.933 13.612 1.00 55.56 93 ASP A O 1
ATOM 775 N N . ARG A 1 94 ? -4.309 -21.452 13.966 1.00 48.12 94 ARG A N 1
ATOM 776 C CA . ARG A 1 94 ? -3.398 -22.371 14.688 1.00 48.12 94 ARG A CA 1
ATOM 777 C C . ARG A 1 94 ? -2.159 -21.663 15.264 1.00 48.12 94 ARG A C 1
ATOM 779 O O . ARG A 1 94 ? -1.158 -21.469 14.594 1.00 48.12 94 ARG A O 1
ATOM 786 N N . ARG A 1 95 ? -2.284 -21.332 16.555 1.00 52.50 95 ARG A N 1
ATOM 787 C CA . ARG A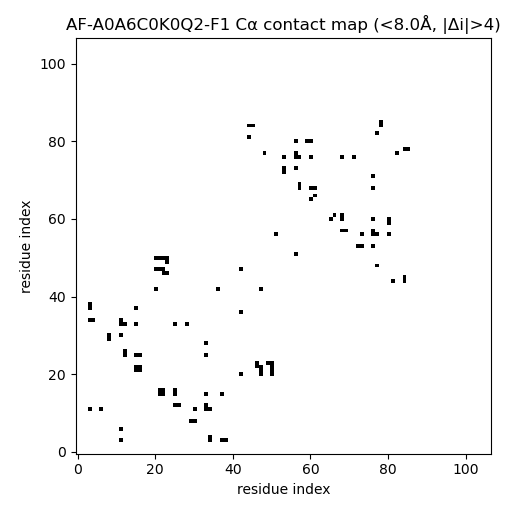 1 95 ? -1.301 -21.463 17.657 1.00 52.50 95 ARG A CA 1
ATOM 788 C C . ARG A 1 95 ? 0.175 -21.142 17.359 1.00 52.50 95 ARG A C 1
ATOM 790 O O . ARG A 1 95 ? 0.844 -21.917 16.694 1.00 52.50 95 ARG A O 1
ATOM 797 N N . ASP A 1 96 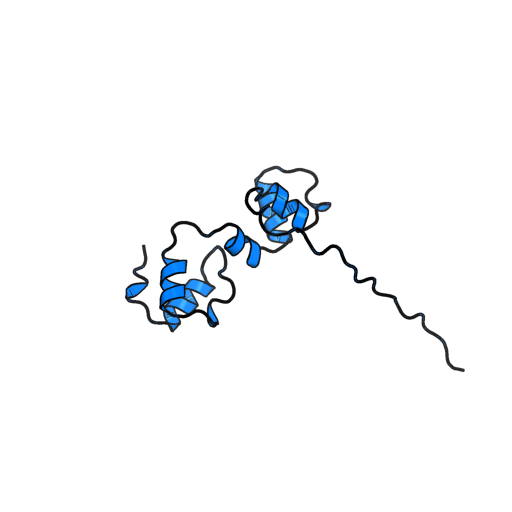? 0.728 -20.198 18.120 1.00 43.97 96 ASP A N 1
ATOM 798 C CA . ASP A 1 96 ? 1.968 -20.505 18.839 1.00 43.97 96 ASP A CA 1
ATOM 799 C C . ASP A 1 96 ? 1.880 -19.972 20.276 1.00 43.97 96 ASP A C 1
ATOM 801 O O . ASP A 1 96 ? 1.797 -18.767 20.530 1.00 43.97 96 ASP A O 1
ATOM 805 N N . LYS A 1 97 ? 1.754 -20.910 21.216 1.00 47.28 97 LYS A N 1
ATOM 806 C CA . LYS A 1 97 ? 1.889 -20.662 22.648 1.00 47.28 97 LYS A CA 1
ATOM 807 C C . LYS A 1 97 ? 3.389 -20.709 22.905 1.00 47.28 97 LYS A C 1
ATOM 809 O O . LYS A 1 97 ? 3.968 -21.785 22.832 1.00 47.28 97 LYS A O 1
ATOM 814 N N . HIS A 1 98 ? 3.998 -19.577 23.238 1.00 47.22 98 HIS A N 1
ATOM 815 C CA . HIS A 1 98 ? 5.317 -19.596 23.857 1.00 47.22 98 HIS A CA 1
ATOM 816 C C . HIS A 1 98 ? 5.191 -20.280 25.227 1.00 47.22 98 HIS A C 1
ATOM 818 O O . HIS A 1 98 ? 4.727 -19.669 26.189 1.00 47.22 98 HIS A O 1
ATOM 824 N N . ASP A 1 99 ? 5.539 -21.566 25.289 1.00 54.12 99 ASP A N 1
ATOM 825 C CA . ASP A 1 99 ? 5.856 -22.249 26.540 1.00 54.12 99 ASP A CA 1
ATOM 826 C C . ASP A 1 99 ? 7.194 -21.686 27.038 1.00 54.12 99 ASP A C 1
ATOM 828 O O . ASP A 1 99 ? 8.248 -21.878 26.429 1.00 54.12 99 ASP A O 1
ATOM 832 N N . ASP A 1 100 ? 7.120 -20.911 28.114 1.00 59.81 100 ASP A N 1
ATOM 833 C CA . ASP A 1 100 ? 8.255 -20.337 28.830 1.00 59.81 100 ASP A CA 1
ATOM 834 C C . ASP A 1 100 ? 8.947 -21.467 29.624 1.00 59.81 100 ASP A C 1
ATOM 836 O O . ASP A 1 100 ? 8.308 -22.075 30.495 1.00 59.81 100 ASP A O 1
ATOM 840 N N . PRO A 1 101 ? 10.215 -21.831 29.352 1.00 62.69 101 PRO A N 1
ATOM 841 C CA . PRO A 1 101 ? 10.870 -22.871 30.128 1.00 62.69 101 PRO A CA 1
ATOM 842 C C . PRO A 1 101 ? 11.248 -22.314 31.506 1.00 62.69 101 PRO A C 1
ATOM 844 O O . PRO A 1 101 ? 12.153 -21.490 31.651 1.00 62.69 101 PRO A O 1
ATOM 847 N N . LYS A 1 102 ? 10.560 -22.810 32.543 1.00 55.16 102 LYS A N 1
ATOM 848 C CA . LYS A 1 102 ? 10.901 -22.588 33.954 1.00 55.16 102 LYS A CA 1
ATOM 849 C C . LYS A 1 102 ? 12.391 -22.856 34.199 1.00 55.16 102 LYS A C 1
ATOM 851 O O . LYS A 1 102 ? 12.876 -23.962 33.966 1.00 55.16 102 LYS A O 1
ATOM 856 N N . LYS A 1 103 ? 13.084 -21.848 34.743 1.00 51.59 103 LYS A N 1
ATOM 857 C CA . LYS A 1 103 ? 14.394 -21.977 35.400 1.00 51.59 103 LYS A CA 1
ATOM 858 C C . LYS A 1 103 ? 14.384 -23.171 36.362 1.00 51.59 103 LYS A C 1
ATOM 860 O O . LYS A 1 103 ? 13.569 -23.203 37.280 1.00 51.59 103 LYS A O 1
ATOM 865 N N . GLY A 1 104 ? 15.319 -24.097 36.172 1.00 47.69 104 GLY A N 1
ATOM 866 C CA . GLY A 1 104 ? 15.681 -25.121 37.147 1.00 47.69 104 GLY A CA 1
ATOM 867 C C . GLY A 1 104 ? 17.143 -24.945 37.538 1.00 47.69 104 GLY A C 1
ATOM 868 O O . GLY A 1 104 ? 18.028 -25.083 36.696 1.00 47.69 104 GLY A O 1
ATOM 869 N N . GLU A 1 105 ? 17.358 -24.579 38.799 1.00 51.41 105 GLU A N 1
ATOM 870 C CA . GLU A 1 105 ? 18.643 -24.536 39.496 1.00 51.41 105 GLU A CA 1
ATOM 871 C C . GLU A 1 105 ? 19.454 -25.824 39.290 1.00 51.41 105 GLU A C 1
ATOM 873 O O . GLU A 1 105 ? 18.915 -26.931 39.331 1.00 51.41 105 GLU A O 1
ATOM 878 N N . ARG A 1 106 ? 20.771 -25.682 39.122 1.00 49.44 106 ARG A N 1
ATOM 879 C CA . ARG A 1 106 ? 21.723 -26.757 39.403 1.00 49.44 106 ARG A CA 1
ATOM 880 C C . ARG A 1 106 ? 22.575 -26.318 40.587 1.00 49.44 106 ARG A C 1
ATOM 882 O O . ARG A 1 106 ? 23.229 -25.279 40.505 1.00 49.44 106 ARG A O 1
ATOM 889 N N . GLN A 1 107 ? 22.469 -27.094 41.664 1.00 52.81 107 GLN A N 1
ATOM 890 C CA . GLN A 1 107 ? 23.436 -27.158 42.759 1.00 52.81 107 GLN A CA 1
ATOM 891 C C . GLN A 1 107 ? 24.751 -27.765 42.269 1.00 52.81 107 GLN A C 1
ATOM 893 O O . GLN A 1 107 ? 24.701 -28.564 41.302 1.00 52.81 107 GLN A O 1
#

pLDDT: mean 80.33, std 15.76, range [43.97, 94.38]

Nearest PDB structures (foldseek):
  1rtx-assembly1_A  TM=2.281E-01  e=7.884E+00  Synechocystis sp. PCC 6803

Secondary structure (DSSP, 8-state):
---TTSS-HHHHHHHHHH-SSPPTTGGGS-HHHHHHHHT-SS--HHHHHTT--HHHHHHHHHHTT-S-TTT--HHHHHHHH-GGGGGS-------------------

Solvent-accessible surface area (backbone atoms only — not comparable to full-atom values): 7060 Å² total; per-residue (Å²): 132,84,70,57,88,79,51,52,66,65,53,48,40,53,49,40,66,71,36,84,70,47,56,75,68,49,87,79,50,51,62,68,56,46,39,54,59,72,68,44,93,66,80,54,70,67,53,43,54,75,61,56,48,64,67,56,47,42,50,51,38,49,76,70,68,53,77,71,54,88,79,51,51,61,67,57,46,43,48,74,76,45,62,84,66,69,87,75,71,81,81,85,91,76,85,84,78,86,80,77,82,76,89,75,89,81,131

Organism: NCBI:txid1070528

Sequence (107 aa):
MPNYHDMSLVELKQEAKNHTPKIKQYYIKSRAELISILSMNKFSDEMILAKKTITELRKEAKEKNYAGIWKLRRSELVELLYPSTKKENKDDDRRDKHDDPKKGERQ

Mean predicted aligned error: 11.3 Å

Radius of gyration: 20.02 Å; Cα contacts (8 Å, |Δi|>4): 64; chains: 1; bounding box: 39×38×64 Å